Protein AF-A6KIS8-F1 (afdb_monomer_lite)

Radius of gyration: 15.89 Å; chains: 1; bounding box: 56×19×27 Å

Sequence (78 aa):
MMTFVQFANDECDYGMGLELGMDLFCYGSHYFHKVAGQLLPLAYNLLKRDLFAKIIEDHLASRSEEDIDQLAGEPAVL

Foldseek 3Di:
DVVVCVVCVVVVVLVVLCVVLVVLVVVPDLVCLVVSLVRNLVSCVSVVNNVRSVVSNVCSVPPDPDPPPDDDDDDDDD

pLDDT: mean 89.75, std 16.47, range [43.22, 98.81]

Structure (mmCIF, N/CA/C/O backbone):
data_AF-A6KIS8-F1
#
_entry.id   AF-A6KIS8-F1
#
loop_
_atom_site.group_PDB
_atom_site.id
_atom_site.type_symbol
_atom_site.label_atom_id
_atom_site.label_alt_id
_atom_site.label_comp_id
_atom_site.label_asym_id
_atom_site.label_entity_id
_atom_site.label_seq_id
_atom_site.pdbx_PDB_ins_code
_atom_site.Cartn_x
_atom_site.Cartn_y
_atom_site.Cartn_z
_atom_site.occupancy
_atom_site.B_iso_or_equiv
_atom_site.auth_seq_id
_atom_site.auth_comp_id
_atom_site.auth_asym_id
_atom_site.auth_atom_id
_atom_site.pdbx_PDB_model_num
ATOM 1 N N . MET A 1 1 ? 10.948 9.075 2.585 1.00 88.88 1 MET A N 1
ATOM 2 C CA . MET A 1 1 ? 10.893 7.646 2.198 1.00 88.88 1 MET A CA 1
ATOM 3 C C . MET A 1 1 ? 10.035 7.422 0.957 1.00 88.88 1 MET A C 1
ATOM 5 O O . MET A 1 1 ? 10.524 6.782 0.046 1.00 88.88 1 MET A O 1
ATOM 9 N N . MET A 1 2 ? 8.841 8.024 0.853 1.00 95.88 2 MET A N 1
ATOM 10 C CA . MET A 1 2 ? 7.962 7.957 -0.337 1.00 95.88 2 MET A CA 1
ATOM 11 C C . MET A 1 2 ? 8.661 8.107 -1.702 1.00 95.88 2 MET A C 1
ATOM 13 O O . MET A 1 2 ? 8.408 7.321 -2.602 1.00 95.88 2 MET A O 1
ATOM 17 N N . THR A 1 3 ? 9.566 9.077 -1.865 1.00 97.69 3 THR A N 1
ATOM 18 C CA . THR A 1 3 ? 10.306 9.259 -3.128 1.00 97.69 3 THR A CA 1
ATOM 19 C C . THR A 1 3 ? 11.170 8.048 -3.490 1.00 97.69 3 THR A C 1
ATOM 21 O O . THR A 1 3 ? 11.215 7.668 -4.650 1.00 97.69 3 THR A O 1
ATOM 24 N N . PHE A 1 4 ? 11.804 7.400 -2.507 1.00 97.88 4 PHE A N 1
ATOM 25 C CA . PHE A 1 4 ? 12.590 6.185 -2.744 1.00 97.88 4 PHE A CA 1
ATOM 26 C C . PHE A 1 4 ? 11.709 4.998 -3.128 1.00 97.88 4 PHE A C 1
ATOM 28 O O . PHE A 1 4 ? 12.113 4.205 -3.965 1.00 97.88 4 PHE A O 1
ATOM 35 N N . VAL A 1 5 ? 10.485 4.927 -2.596 1.00 98.19 5 VAL A N 1
ATOM 36 C CA . VAL A 1 5 ? 9.503 3.923 -3.028 1.00 98.19 5 VAL A CA 1
ATOM 37 C C . VAL A 1 5 ? 9.145 4.093 -4.504 1.00 98.19 5 VAL A C 1
ATOM 39 O O . VAL A 1 5 ? 8.968 3.101 -5.196 1.00 98.19 5 VAL A O 1
ATOM 42 N N . GLN A 1 6 ? 9.057 5.327 -5.013 1.00 98.00 6 GLN A N 1
ATOM 43 C CA . GLN A 1 6 ? 8.800 5.537 -6.443 1.00 98.00 6 GLN A CA 1
ATOM 44 C C . GLN A 1 6 ? 9.965 5.032 -7.302 1.00 98.00 6 GLN A C 1
ATOM 46 O O . GLN A 1 6 ? 9.721 4.323 -8.269 1.00 98.00 6 GLN A O 1
ATOM 51 N N . PHE A 1 7 ? 11.215 5.293 -6.899 1.00 98.31 7 PHE A N 1
ATOM 52 C CA . PHE A 1 7 ? 12.377 4.711 -7.581 1.00 98.31 7 PHE A CA 1
ATOM 53 C C . PHE A 1 7 ? 12.373 3.176 -7.531 1.00 98.31 7 PHE A C 1
ATOM 55 O O . PHE A 1 7 ? 12.601 2.537 -8.550 1.00 98.31 7 PHE A O 1
ATOM 62 N N . ALA A 1 8 ? 12.044 2.580 -6.382 1.00 98.25 8 ALA A N 1
ATOM 63 C CA . ALA A 1 8 ? 11.920 1.129 -6.256 1.00 98.25 8 ALA A CA 1
ATOM 64 C C . ALA A 1 8 ? 10.815 0.563 -7.166 1.00 98.25 8 ALA A C 1
ATOM 66 O O . ALA A 1 8 ? 11.021 -0.448 -7.832 1.00 98.25 8 ALA A O 1
ATOM 67 N N . ASN A 1 9 ? 9.669 1.246 -7.272 1.00 97.56 9 ASN A N 1
ATOM 68 C CA . ASN A 1 9 ? 8.604 0.860 -8.198 1.00 97.56 9 ASN A CA 1
ATOM 69 C C . ASN A 1 9 ? 9.071 0.903 -9.663 1.00 97.56 9 ASN A C 1
ATOM 71 O O . ASN A 1 9 ? 8.769 -0.024 -10.415 1.00 97.56 9 ASN A O 1
ATOM 75 N N . ASP A 1 10 ? 9.821 1.932 -10.069 1.00 98.00 10 ASP A N 1
ATOM 76 C CA . ASP A 1 10 ? 10.384 2.024 -11.426 1.00 98.00 10 ASP A CA 1
ATOM 77 C C . ASP A 1 10 ? 11.375 0.875 -11.716 1.00 98.00 10 ASP A C 1
ATOM 79 O O . ASP A 1 10 ? 11.452 0.385 -12.844 1.00 98.00 10 ASP A O 1
ATOM 83 N N . GLU A 1 11 ? 12.073 0.380 -10.688 1.00 98.50 11 GLU A N 1
ATOM 84 C CA . GLU A 1 11 ? 12.982 -0.778 -10.743 1.00 98.50 11 GLU A CA 1
ATOM 85 C C . GLU A 1 11 ? 12.286 -2.130 -10.483 1.00 98.50 11 GLU A C 1
ATOM 87 O O . GLU A 1 11 ? 12.943 -3.163 -10.348 1.00 98.50 11 GLU A O 1
ATOM 92 N N . CYS A 1 12 ? 10.950 -2.153 -10.467 1.00 98.00 12 CYS A N 1
ATOM 93 C CA . CYS A 1 12 ? 10.121 -3.338 -10.210 1.00 98.00 12 CYS A CA 1
ATOM 94 C C . CYS A 1 12 ? 10.266 -3.958 -8.806 1.00 98.00 12 CYS A C 1
ATOM 96 O O . CYS A 1 12 ? 9.747 -5.050 -8.559 1.00 98.00 12 CYS A O 1
ATOM 98 N 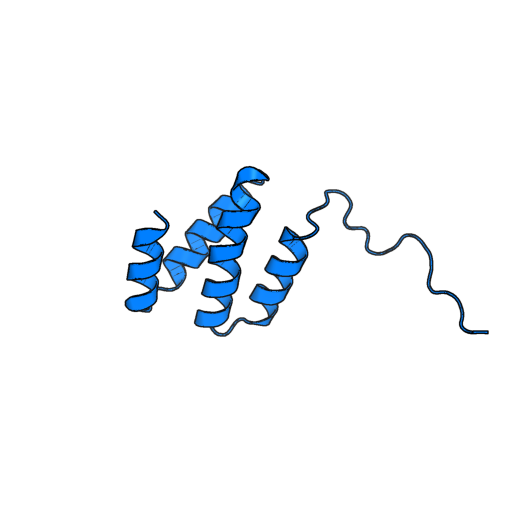N . ASP A 1 13 ? 10.895 -3.257 -7.865 1.00 98.44 13 ASP A N 1
ATOM 99 C CA . ASP A 1 13 ? 10.919 -3.615 -6.448 1.00 98.44 13 ASP A CA 1
ATOM 100 C C . ASP A 1 13 ? 9.674 -3.069 -5.726 1.00 98.44 13 ASP A C 1
ATOM 102 O O . ASP A 1 13 ? 9.712 -2.179 -4.872 1.00 98.44 13 ASP A O 1
ATOM 106 N N . TYR A 1 14 ? 8.516 -3.621 -6.090 1.00 98.31 14 TYR A N 1
ATOM 107 C CA . TYR A 1 14 ? 7.216 -3.222 -5.534 1.00 98.31 14 TYR A CA 1
ATOM 108 C C . TYR A 1 14 ? 7.065 -3.563 -4.041 1.00 98.31 14 TYR A C 1
ATOM 110 O O . TYR A 1 14 ? 6.146 -3.075 -3.374 1.00 98.31 14 TYR A O 1
ATOM 118 N N . GLY A 1 15 ? 7.952 -4.413 -3.511 1.00 98.12 15 GLY A N 1
ATOM 119 C CA . GLY A 1 15 ? 7.941 -4.851 -2.118 1.00 98.12 15 GLY A CA 1
ATOM 120 C C . GLY A 1 15 ? 8.197 -3.706 -1.144 1.00 98.12 15 GLY A C 1
ATOM 121 O O . GLY A 1 15 ? 7.533 -3.635 -0.112 1.00 98.12 15 GLY A O 1
ATOM 122 N N . MET A 1 16 ? 9.064 -2.757 -1.509 1.00 98.38 16 MET A N 1
ATOM 123 C CA . MET A 1 16 ? 9.401 -1.613 -0.656 1.00 98.38 16 MET A CA 1
ATOM 124 C C . MET A 1 16 ? 8.174 -0.745 -0.328 1.00 98.38 16 MET A C 1
ATOM 126 O O . MET A 1 16 ? 7.977 -0.322 0.814 1.00 98.38 16 MET A O 1
ATOM 130 N N . GLY A 1 17 ? 7.331 -0.473 -1.330 1.00 98.38 17 GLY A N 1
ATOM 131 C CA . GLY A 1 17 ? 6.103 0.302 -1.138 1.00 98.38 17 GLY A CA 1
ATOM 132 C C . GLY A 1 17 ? 5.055 -0.444 -0.319 1.00 98.38 17 GLY A C 1
ATOM 133 O O . GLY A 1 17 ? 4.366 0.170 0.499 1.00 98.38 17 GLY A O 1
ATOM 134 N N . LEU A 1 18 ? 4.974 -1.765 -0.504 1.00 98.62 18 LEU A N 1
ATOM 135 C CA . LEU A 1 18 ? 4.093 -2.631 0.272 1.00 98.62 18 LEU A CA 1
ATOM 136 C C . LEU A 1 18 ? 4.495 -2.658 1.754 1.00 98.62 18 LEU A C 1
ATOM 138 O O . LEU A 1 18 ? 3.632 -2.466 2.607 1.00 98.62 18 LEU A O 1
ATOM 142 N N . GLU A 1 19 ? 5.780 -2.860 2.056 1.00 98.69 19 GLU A N 1
ATOM 143 C CA . GLU A 1 19 ? 6.308 -2.925 3.426 1.00 98.69 19 GLU A CA 1
ATOM 144 C C . GLU A 1 19 ? 6.100 -1.601 4.167 1.00 98.69 19 GLU A C 1
ATOM 146 O O . GLU A 1 19 ? 5.437 -1.575 5.202 1.00 98.69 19 GLU A O 1
ATOM 151 N N . LEU A 1 20 ? 6.536 -0.476 3.585 1.00 98.50 20 LEU A N 1
ATOM 152 C CA . LEU A 1 20 ? 6.343 0.840 4.203 1.00 98.50 20 LEU A CA 1
ATOM 153 C C . LEU A 1 20 ? 4.856 1.167 4.405 1.00 98.50 20 LEU A C 1
ATOM 155 O O . LEU A 1 20 ? 4.470 1.723 5.435 1.00 98.50 20 LEU A O 1
ATOM 159 N N . GLY A 1 21 ? 4.011 0.850 3.420 1.00 98.44 21 GLY A N 1
ATOM 160 C CA . GLY A 1 21 ? 2.568 1.044 3.533 1.00 98.44 21 GLY A CA 1
ATOM 161 C C . GLY A 1 21 ? 1.966 0.222 4.675 1.00 98.44 21 GLY A C 1
ATOM 162 O O . GLY A 1 21 ? 1.124 0.733 5.417 1.00 98.44 21 GLY A O 1
ATOM 163 N N . MET A 1 22 ? 2.425 -1.021 4.840 1.00 98.56 22 MET A N 1
ATOM 164 C CA . MET A 1 22 ? 1.960 -1.935 5.879 1.00 98.56 22 MET A CA 1
ATOM 165 C C . MET A 1 22 ? 2.408 -1.487 7.270 1.00 98.56 22 MET A C 1
ATOM 167 O O . MET A 1 22 ? 1.581 -1.438 8.176 1.00 98.56 22 MET A O 1
ATOM 171 N N . ASP A 1 23 ? 3.663 -1.075 7.435 1.00 98.44 23 ASP A N 1
ATOM 172 C CA . ASP A 1 23 ? 4.175 -0.556 8.708 1.00 98.44 23 ASP A CA 1
ATOM 173 C C . ASP A 1 23 ? 3.360 0.651 9.192 1.00 98.44 23 ASP A C 1
ATOM 175 O O . ASP A 1 23 ? 2.941 0.719 10.351 1.00 98.44 23 ASP A O 1
ATOM 179 N N . LEU A 1 24 ? 3.061 1.586 8.284 1.00 98.00 24 LEU A N 1
ATOM 180 C CA . LEU A 1 24 ? 2.234 2.758 8.575 1.00 98.00 24 LEU A CA 1
ATOM 181 C C . LEU A 1 24 ? 0.782 2.384 8.906 1.00 98.00 24 LEU A C 1
ATOM 183 O O . LEU A 1 24 ? 0.180 2.969 9.810 1.00 98.00 24 LEU A O 1
ATOM 187 N N . PHE A 1 25 ? 0.215 1.415 8.186 1.00 97.69 25 PHE A N 1
ATOM 188 C CA . PHE A 1 25 ? -1.129 0.906 8.450 1.00 97.69 25 PHE A CA 1
ATOM 189 C C . PHE A 1 25 ? -1.228 0.239 9.832 1.00 97.69 25 PHE A C 1
ATOM 191 O O . PHE A 1 25 ? -2.164 0.533 10.591 1.00 97.69 25 PHE A O 1
ATOM 198 N N . CYS A 1 26 ? -0.247 -0.604 10.165 1.00 97.44 26 CYS A N 1
ATOM 199 C CA . CYS A 1 26 ? -0.130 -1.332 11.428 1.00 97.44 26 CYS A CA 1
ATOM 200 C C . CYS A 1 26 ? 0.158 -0.409 12.615 1.00 97.44 26 CYS A C 1
ATOM 202 O O . CYS A 1 26 ? -0.311 -0.681 13.717 1.00 97.44 26 CYS A O 1
ATOM 204 N N . TYR A 1 27 ? 0.847 0.715 12.400 1.00 97.56 27 TYR A N 1
ATOM 205 C CA . TYR A 1 27 ? 0.993 1.749 13.427 1.00 97.56 27 TYR A CA 1
ATOM 206 C C . TYR A 1 27 ? -0.362 2.344 13.862 1.00 97.56 27 TYR A C 1
ATOM 208 O O . TYR A 1 27 ? -0.503 2.834 14.979 1.00 97.56 27 TYR A O 1
ATOM 216 N N . GLY A 1 28 ? -1.379 2.309 12.993 1.00 93.50 28 GLY A N 1
ATOM 217 C CA . GLY A 1 28 ? -2.776 2.568 13.362 1.00 93.50 28 GLY A CA 1
ATOM 218 C C . GLY A 1 28 ? -3.195 4.040 13.430 1.00 93.50 28 GLY A C 1
ATOM 219 O O . GLY A 1 28 ? -4.387 4.333 13.493 1.00 93.50 28 GLY A O 1
ATOM 220 N N . SER A 1 29 ? -2.258 4.987 13.361 1.00 94.88 29 SER A N 1
ATOM 221 C CA . SER A 1 29 ? -2.585 6.416 13.445 1.00 94.88 29 SER A CA 1
ATOM 222 C C . SER A 1 29 ? -3.285 6.950 12.190 1.00 94.88 29 SER A C 1
ATOM 224 O O . SER A 1 29 ? -2.810 6.766 11.067 1.00 94.88 29 SER A O 1
ATOM 226 N N . HIS A 1 30 ? -4.374 7.702 12.387 1.00 94.75 30 HIS A N 1
ATOM 227 C CA . HIS A 1 30 ? -5.148 8.328 11.308 1.00 94.75 30 HIS A CA 1
ATOM 228 C C . HIS A 1 30 ? -4.332 9.294 10.436 1.00 94.75 30 HIS A C 1
ATOM 230 O O . HIS A 1 30 ? -4.619 9.453 9.250 1.00 94.75 30 HIS A O 1
ATOM 236 N N . TYR A 1 31 ? -3.259 9.886 10.977 1.00 96.81 31 TYR A N 1
ATOM 237 C CA . TYR A 1 31 ? -2.353 10.748 10.211 1.00 96.81 31 TYR A CA 1
ATOM 238 C C . TYR A 1 31 ? -1.711 10.030 9.018 1.00 96.81 31 TYR A C 1
ATOM 240 O O . TYR A 1 31 ? -1.357 10.673 8.028 1.00 96.81 31 TYR A O 1
ATOM 248 N N . PHE A 1 32 ? -1.580 8.704 9.087 1.00 97.44 32 PHE A N 1
ATOM 249 C CA . PHE A 1 32 ? -0.952 7.912 8.038 1.00 97.44 32 PHE A CA 1
ATOM 250 C C . PHE A 1 32 ? -1.935 7.315 7.036 1.00 97.44 32 PHE A C 1
ATOM 252 O O . PHE A 1 32 ? -1.484 6.800 6.018 1.00 97.44 32 PHE A O 1
ATOM 259 N N . HIS A 1 33 ? -3.251 7.422 7.245 1.00 96.88 33 HIS A N 1
ATOM 260 C CA . HIS A 1 33 ? -4.243 6.801 6.355 1.00 96.88 33 HIS A CA 1
ATOM 261 C C . HIS A 1 33 ? -4.100 7.270 4.907 1.00 96.88 33 HIS A C 1
ATOM 263 O O . HIS A 1 33 ? -4.088 6.451 3.993 1.00 96.88 33 HIS A O 1
ATOM 269 N N . LYS A 1 34 ? -3.878 8.573 4.689 1.00 97.31 34 LYS A N 1
ATOM 270 C CA . LYS A 1 34 ? -3.656 9.121 3.341 1.00 97.31 34 LYS A CA 1
ATOM 271 C C . LYS A 1 34 ? -2.406 8.540 2.675 1.00 97.31 34 LYS A C 1
ATOM 273 O O . LYS A 1 34 ? -2.423 8.232 1.491 1.00 97.31 34 LYS A O 1
ATOM 278 N N . VAL A 1 35 ? -1.326 8.408 3.437 1.00 97.81 35 VAL A N 1
ATOM 279 C CA . VAL A 1 35 ? -0.017 7.937 2.961 1.00 97.81 35 VAL A CA 1
ATOM 280 C C . VAL A 1 35 ? -0.069 6.429 2.682 1.00 97.81 35 VAL A C 1
ATOM 282 O O . VAL A 1 35 ? 0.350 5.989 1.614 1.00 97.81 35 VAL A O 1
ATOM 285 N N . ALA A 1 36 ? -0.664 5.644 3.584 1.00 98.12 36 ALA A N 1
ATOM 286 C CA . ALA A 1 36 ? -0.911 4.215 3.397 1.00 98.12 36 ALA A CA 1
ATOM 287 C C . ALA A 1 36 ? -1.849 3.948 2.206 1.00 98.12 36 ALA A C 1
ATOM 289 O O . ALA A 1 36 ? -1.582 3.047 1.416 1.00 98.12 36 ALA A O 1
ATOM 290 N N . GLY A 1 37 ? -2.880 4.779 2.013 1.00 97.88 37 GLY A N 1
ATOM 291 C CA . GLY A 1 37 ? -3.803 4.701 0.876 1.00 97.88 37 GLY A CA 1
ATOM 292 C C . GLY A 1 37 ? -3.183 5.078 -0.473 1.00 97.88 37 GLY A C 1
ATOM 293 O O . GLY A 1 37 ? -3.723 4.727 -1.512 1.00 97.88 37 GLY A O 1
ATOM 294 N N . GLN A 1 38 ? -2.032 5.754 -0.491 1.00 98.25 38 GLN A N 1
ATOM 295 C CA . GLN A 1 38 ? -1.256 5.959 -1.720 1.00 98.25 38 GLN A CA 1
ATOM 296 C C . GLN A 1 38 ? -0.312 4.782 -2.009 1.00 98.25 38 GLN A C 1
ATOM 298 O O . GLN A 1 38 ? -0.067 4.465 -3.170 1.00 98.25 38 GLN A O 1
ATOM 303 N N . LEU A 1 39 ? 0.228 4.148 -0.962 1.00 98.56 39 LEU A N 1
ATOM 304 C CA . LEU A 1 39 ? 1.219 3.075 -1.075 1.00 98.56 39 LEU A CA 1
ATOM 305 C C . LEU A 1 39 ? 0.585 1.710 -1.341 1.00 98.56 39 LEU A C 1
ATOM 307 O O . LEU A 1 39 ? 0.945 1.043 -2.309 1.00 98.56 39 LEU A O 1
ATOM 311 N N . LEU A 1 40 ? -0.348 1.294 -0.483 1.00 98.62 40 LEU A N 1
ATOM 312 C CA . LEU A 1 40 ? -0.858 -0.075 -0.460 1.00 98.62 40 LEU A CA 1
ATOM 313 C C . LEU A 1 40 ? -1.669 -0.430 -1.717 1.00 98.62 40 LEU A C 1
ATOM 315 O O . LEU A 1 40 ? -1.348 -1.455 -2.320 1.00 98.62 40 LEU A O 1
ATOM 319 N N . PRO A 1 41 ? -2.640 0.382 -2.190 1.00 98.75 41 PRO A N 1
ATOM 320 C CA . PRO A 1 41 ? -3.370 0.056 -3.416 1.00 98.75 41 PRO A CA 1
ATOM 321 C C . PRO A 1 41 ? -2.457 -0.033 -4.641 1.00 98.75 41 PRO A C 1
ATOM 323 O O . PRO A 1 41 ? -2.543 -0.986 -5.414 1.00 98.75 41 PRO A O 1
ATOM 326 N N . LEU A 1 42 ? -1.524 0.917 -4.788 1.00 98.62 42 LEU A N 1
ATOM 327 C CA . LEU A 1 42 ? -0.560 0.918 -5.889 1.00 98.62 42 LEU A CA 1
ATOM 328 C C . LEU A 1 42 ? 0.320 -0.338 -5.858 1.00 98.62 42 LEU A C 1
ATOM 330 O O . LEU A 1 42 ? 0.435 -1.024 -6.874 1.00 98.62 42 LEU A O 1
ATOM 334 N N . ALA A 1 43 ? 0.901 -0.667 -4.701 1.00 98.62 43 ALA A N 1
ATOM 335 C CA . ALA A 1 43 ? 1.754 -1.843 -4.553 1.00 98.62 43 ALA A CA 1
ATOM 336 C C . ALA A 1 43 ? 0.988 -3.146 -4.840 1.00 98.62 43 ALA A C 1
ATOM 338 O O . ALA A 1 43 ? 1.494 -4.015 -5.553 1.00 98.62 43 ALA A O 1
ATOM 339 N N . TYR A 1 44 ? -0.254 -3.276 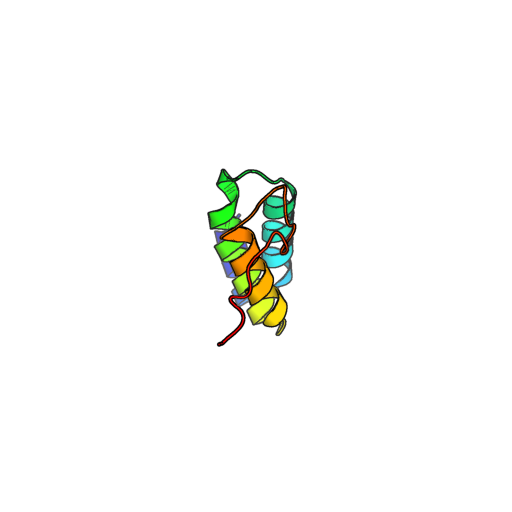-4.359 1.00 98.81 44 TYR A N 1
ATOM 340 C CA . TYR A 1 44 ? -1.096 -4.436 -4.658 1.00 98.81 44 TYR A CA 1
ATOM 341 C C . TYR A 1 44 ? -1.416 -4.563 -6.153 1.00 98.81 44 TYR A C 1
ATOM 343 O O . TYR A 1 44 ? -1.309 -5.664 -6.695 1.00 98.81 44 TYR A O 1
ATOM 351 N N . ASN A 1 45 ? -1.727 -3.464 -6.841 1.00 98.62 45 ASN A N 1
ATOM 352 C CA . ASN A 1 45 ? -1.998 -3.477 -8.283 1.00 98.62 45 ASN A CA 1
ATOM 353 C C . ASN A 1 45 ? -0.749 -3.849 -9.106 1.00 98.62 45 ASN A C 1
ATOM 355 O O . ASN A 1 45 ? -0.830 -4.646 -10.047 1.00 98.62 45 ASN A O 1
ATOM 359 N N . LEU A 1 46 ? 0.430 -3.334 -8.734 1.00 98.31 46 LEU A N 1
ATOM 360 C CA . LEU A 1 46 ? 1.705 -3.689 -9.377 1.00 98.31 46 LEU A CA 1
ATOM 361 C C . LEU A 1 46 ? 2.041 -5.179 -9.190 1.00 98.31 46 LEU A C 1
ATOM 363 O O . LEU A 1 46 ? 2.492 -5.837 -10.127 1.00 98.31 46 LEU A O 1
ATOM 367 N N . LEU A 1 47 ? 1.714 -5.739 -8.022 1.00 98.50 47 LEU A N 1
ATOM 368 C CA . LEU A 1 47 ? 1.870 -7.162 -7.696 1.00 98.50 47 LEU A CA 1
ATOM 369 C C . LEU A 1 47 ? 0.753 -8.070 -8.242 1.00 98.50 47 LEU A C 1
ATOM 371 O O . LEU A 1 47 ? 0.768 -9.268 -7.951 1.00 98.50 47 LEU A O 1
ATOM 375 N N . LYS A 1 48 ? -0.207 -7.536 -9.013 1.00 98.44 48 LYS A N 1
ATOM 376 C CA . LYS A 1 48 ? -1.372 -8.280 -9.542 1.00 98.44 48 LYS A CA 1
ATOM 377 C C . LYS A 1 48 ? -2.245 -8.899 -8.442 1.00 98.44 48 LYS A C 1
ATOM 379 O O . LYS A 1 48 ? -2.661 -10.054 -8.525 1.00 98.44 48 LYS A O 1
ATOM 384 N N . ARG A 1 49 ? -2.488 -8.129 -7.379 1.00 98.44 49 ARG A N 1
ATOM 385 C CA . ARG A 1 49 ? -3.308 -8.488 -6.208 1.00 98.44 49 ARG A CA 1
ATOM 386 C C . ARG A 1 49 ? -4.470 -7.506 -6.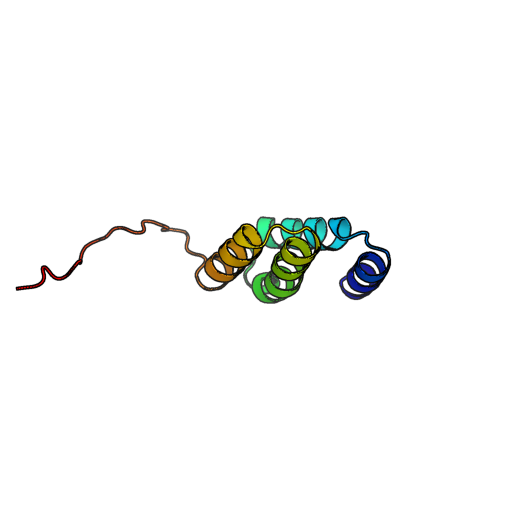031 1.00 98.44 49 ARG A C 1
ATOM 388 O O . ARG A 1 49 ? -4.685 -6.988 -4.939 1.00 98.44 49 ARG A O 1
ATOM 395 N N . ASP A 1 50 ? -5.222 -7.251 -7.097 1.00 97.75 50 ASP A N 1
ATOM 396 C CA . ASP A 1 50 ? -6.214 -6.165 -7.172 1.00 97.75 50 ASP A CA 1
ATOM 397 C C . ASP A 1 50 ? -7.316 -6.256 -6.094 1.00 97.75 50 ASP A C 1
ATOM 399 O O . ASP A 1 50 ? -7.786 -5.239 -5.588 1.00 97.75 50 ASP A O 1
ATOM 403 N N . LEU A 1 51 ? -7.683 -7.470 -5.658 1.00 98.38 51 LEU A N 1
ATOM 404 C CA . LEU A 1 51 ? -8.634 -7.657 -4.553 1.00 98.38 51 LEU A CA 1
ATOM 405 C C . LEU A 1 51 ? -8.142 -7.002 -3.252 1.00 98.38 51 LEU A C 1
ATOM 407 O O . LEU A 1 51 ? -8.930 -6.404 -2.525 1.00 98.38 51 LEU A O 1
ATOM 411 N N . PHE A 1 52 ? -6.843 -7.078 -2.959 1.00 98.50 52 PHE A N 1
ATOM 412 C CA . PHE A 1 52 ? -6.280 -6.461 -1.759 1.00 98.50 52 PHE A CA 1
ATOM 413 C C . PHE A 1 52 ? -6.181 -4.946 -1.879 1.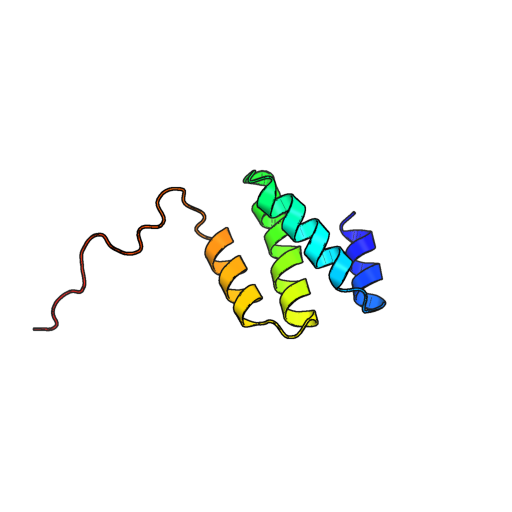00 98.50 52 PHE A C 1
ATOM 415 O O . PHE A 1 52 ? -6.361 -4.268 -0.870 1.00 98.50 52 PHE A O 1
ATOM 422 N N . ALA A 1 53 ? -5.970 -4.418 -3.090 1.00 98.50 53 ALA A N 1
ATOM 423 C CA . ALA A 1 53 ? -6.080 -2.984 -3.340 1.00 98.50 53 ALA A CA 1
ATOM 424 C C . ALA A 1 53 ? -7.493 -2.486 -3.001 1.00 98.50 53 ALA A C 1
ATOM 426 O O . ALA A 1 53 ? -7.638 -1.507 -2.274 1.00 98.50 53 ALA A O 1
ATOM 427 N N . LYS A 1 54 ? -8.529 -3.221 -3.426 1.00 98.19 54 LYS A N 1
ATOM 428 C CA . LYS A 1 54 ? -9.914 -2.857 -3.115 1.00 98.19 54 LYS A CA 1
ATOM 429 C C . LYS A 1 54 ? -10.219 -2.923 -1.614 1.00 98.19 54 LYS A C 1
ATOM 431 O O . LYS A 1 54 ? -10.749 -1.966 -1.058 1.00 98.19 54 LYS A O 1
ATOM 436 N N . ILE A 1 55 ? -9.821 -4.011 -0.949 1.00 97.81 55 ILE A N 1
ATOM 437 C CA . ILE A 1 55 ? -10.022 -4.179 0.500 1.00 97.81 55 ILE A CA 1
ATOM 438 C C . ILE A 1 55 ? -9.364 -3.042 1.284 1.00 97.81 55 ILE A C 1
ATOM 440 O O . ILE A 1 55 ? -9.982 -2.502 2.196 1.00 97.81 55 ILE A O 1
ATOM 444 N N . ILE A 1 56 ? -8.122 -2.671 0.958 1.00 98.06 56 ILE A N 1
ATOM 445 C CA . ILE A 1 56 ? -7.420 -1.643 1.733 1.00 98.06 56 ILE A CA 1
ATOM 446 C C . ILE A 1 56 ? -7.959 -0.233 1.464 1.00 98.06 56 ILE A C 1
ATOM 448 O O . ILE A 1 56 ? -7.965 0.582 2.384 1.00 98.06 56 ILE A O 1
ATOM 452 N N . GLU A 1 57 ? -8.440 0.054 0.250 1.00 97.62 57 GLU A N 1
ATOM 453 C CA . GLU A 1 57 ? -9.155 1.303 -0.048 1.00 97.62 57 GLU A CA 1
ATOM 454 C C . GLU A 1 57 ? -10.423 1.426 0.802 1.00 97.62 57 GLU A C 1
ATOM 456 O O . GLU A 1 57 ? -10.606 2.437 1.483 1.00 97.62 57 GLU A O 1
ATOM 461 N N . ASP A 1 58 ? -11.254 0.381 0.815 1.00 95.94 58 ASP A N 1
ATOM 462 C CA . ASP A 1 58 ? -12.513 0.370 1.566 1.00 95.94 58 ASP A CA 1
ATOM 463 C C . ASP A 1 58 ? -12.255 0.423 3.083 1.00 95.94 58 ASP A C 1
ATOM 465 O O . ASP A 1 58 ? -12.857 1.230 3.793 1.00 95.94 58 ASP A O 1
ATOM 469 N N . HIS A 1 59 ? -11.279 -0.348 3.577 1.00 95.44 59 HIS A N 1
ATOM 470 C CA . HIS A 1 59 ? -10.896 -0.349 4.990 1.00 95.44 59 HIS A CA 1
ATOM 471 C C . HIS A 1 59 ? -10.364 1.021 5.432 1.00 95.44 59 HIS A C 1
ATOM 473 O O . HIS A 1 59 ? -10.749 1.516 6.485 1.00 95.44 59 HIS A O 1
ATOM 479 N N . LEU A 1 60 ? -9.491 1.677 4.658 1.00 95.19 60 LEU A N 1
ATOM 480 C CA . LEU A 1 60 ? -8.971 3.001 5.028 1.00 95.19 60 LEU A CA 1
ATOM 481 C C . LEU A 1 60 ? -10.032 4.106 4.935 1.00 95.19 60 LEU A C 1
ATOM 483 O O . LEU A 1 60 ? -9.936 5.089 5.670 1.00 95.19 60 LEU A O 1
ATOM 487 N N . ALA A 1 61 ? -11.031 3.957 4.061 1.00 93.25 61 ALA A N 1
ATOM 488 C CA . ALA A 1 61 ? -12.154 4.886 3.969 1.00 93.25 61 ALA A CA 1
ATOM 489 C C . ALA A 1 61 ? -13.117 4.770 5.163 1.00 93.25 61 ALA A C 1
ATOM 491 O O . ALA A 1 61 ? -13.806 5.736 5.493 1.00 93.25 61 ALA A O 1
ATOM 492 N N . SER A 1 62 ? -13.192 3.603 5.805 1.00 89.44 62 SER A N 1
ATOM 493 C CA . SER A 1 62 ? -14.115 3.328 6.913 1.00 89.44 62 SER A CA 1
ATOM 494 C C . SER A 1 62 ? -13.481 2.408 7.956 1.00 89.44 62 SER A C 1
ATOM 496 O O . SER A 1 62 ? -13.977 1.323 8.233 1.00 89.44 62 SER A O 1
ATOM 498 N N . ARG A 1 63 ? -12.366 2.852 8.550 1.00 86.56 63 ARG A N 1
ATOM 499 C CA . ARG A 1 63 ? -11.656 2.096 9.590 1.00 86.56 63 ARG A CA 1
ATOM 500 C C . ARG A 1 63 ? -12.344 2.296 10.937 1.00 86.56 63 ARG A C 1
ATOM 502 O O . ARG A 1 63 ? -12.203 3.367 11.532 1.00 86.56 63 ARG A O 1
ATOM 509 N N . SER A 1 64 ? -13.069 1.285 11.405 1.00 82.38 64 SER A N 1
ATOM 510 C CA . SER A 1 64 ? -13.783 1.305 12.684 1.00 82.38 64 SER A CA 1
ATOM 511 C C . SER A 1 64 ? -13.188 0.296 13.677 1.00 82.38 64 SER A C 1
ATOM 513 O O . SER A 1 64 ? -12.488 -0.632 13.285 1.00 82.38 64 SER A O 1
ATOM 515 N N . GLU A 1 65 ? -13.411 0.494 14.980 1.00 77.25 65 GLU A N 1
ATOM 516 C CA . GLU A 1 65 ? -13.107 -0.532 15.997 1.00 77.25 65 GLU A CA 1
ATOM 517 C C . GLU A 1 65 ? -14.265 -1.537 16.155 1.00 77.25 65 GLU A C 1
ATOM 519 O O . GLU A 1 65 ? -14.084 -2.611 16.728 1.00 77.25 65 GLU A O 1
ATOM 524 N N . GLU A 1 66 ? -15.444 -1.205 15.619 1.00 74.94 66 GLU A N 1
ATOM 525 C CA . GLU A 1 66 ? -16.679 -1.985 15.690 1.00 74.94 66 GLU A CA 1
ATOM 526 C C . GLU A 1 66 ? -17.099 -2.437 14.281 1.00 74.94 66 GLU A C 1
ATOM 528 O O . GLU A 1 66 ? -18.108 -1.996 13.738 1.00 74.94 66 GLU A O 1
ATOM 533 N N . ASP A 1 67 ? -16.326 -3.344 13.679 1.00 65.81 67 ASP A N 1
ATOM 534 C CA . ASP A 1 67 ? -16.631 -3.932 12.365 1.00 65.81 67 ASP A CA 1
ATOM 535 C C . ASP A 1 67 ? -17.622 -5.103 12.491 1.00 65.81 67 ASP A C 1
ATOM 537 O O . ASP A 1 67 ? -17.335 -6.254 12.147 1.00 65.81 67 ASP A O 1
ATOM 541 N N . ILE A 1 68 ? -18.814 -4.821 13.018 1.00 69.06 68 ILE A N 1
ATOM 542 C CA . ILE A 1 68 ? -19.954 -5.731 12.907 1.00 69.06 68 ILE A CA 1
ATOM 543 C C . ILE A 1 68 ? -20.769 -5.243 11.713 1.00 69.06 68 ILE A C 1
ATOM 545 O O . ILE A 1 68 ? -21.614 -4.364 11.853 1.00 69.06 68 ILE A O 1
ATOM 549 N N . ASP A 1 69 ? -20.560 -5.850 10.544 1.00 63.56 69 ASP A N 1
ATOM 550 C CA . ASP A 1 69 ? -21.312 -5.623 9.290 1.00 63.56 69 ASP A CA 1
ATOM 551 C C . ASP A 1 69 ? -22.839 -5.901 9.422 1.00 63.56 69 ASP A C 1
ATOM 553 O O . ASP A 1 69 ? -23.582 -5.990 8.450 1.00 63.56 69 ASP A O 1
ATOM 557 N N . GLN A 1 70 ? -23.335 -6.107 10.647 1.00 53.44 70 GLN A N 1
ATOM 558 C CA . GLN A 1 70 ? -24.656 -6.617 10.983 1.00 53.44 70 GLN A CA 1
ATOM 559 C C . GLN A 1 70 ? -25.189 -5.996 12.280 1.00 53.44 70 GLN A C 1
ATOM 561 O O . GLN A 1 70 ? -25.138 -6.596 13.351 1.00 53.44 70 GLN A O 1
ATOM 566 N N . LEU A 1 71 ? -25.827 -4.836 12.177 1.00 50.69 71 LEU A N 1
ATOM 567 C CA . LEU A 1 71 ? -26.962 -4.510 13.039 1.00 50.69 71 LEU A CA 1
ATOM 568 C C . LEU A 1 71 ? -28.081 -3.951 12.152 1.00 50.69 71 LEU A C 1
ATOM 570 O O . LEU A 1 71 ? -28.133 -2.765 11.870 1.00 50.69 71 LEU A O 1
ATOM 574 N N . ALA A 1 72 ? -28.980 -4.854 11.748 1.00 53.09 72 ALA A N 1
ATOM 575 C CA . ALA A 1 72 ? -30.362 -4.596 11.336 1.00 53.09 72 ALA A CA 1
ATOM 576 C C . ALA A 1 72 ? -30.618 -3.723 10.084 1.00 53.09 72 ALA A C 1
ATOM 578 O O . ALA A 1 72 ? -30.577 -2.499 10.139 1.00 53.09 72 ALA A O 1
ATOM 579 N N . GLY A 1 73 ? -31.104 -4.360 9.010 1.00 47.28 73 GLY A N 1
ATOM 580 C CA . GLY A 1 73 ? -32.039 -3.703 8.090 1.00 47.28 73 GLY A CA 1
ATOM 581 C C . GLY A 1 73 ? -31.862 -4.000 6.606 1.00 47.28 73 GLY A C 1
ATOM 582 O O . GLY A 1 73 ? -31.677 -3.070 5.830 1.00 47.28 73 GLY A O 1
ATOM 583 N N . GLU A 1 74 ? -32.025 -5.253 6.176 1.00 43.22 74 GLU A N 1
ATOM 584 C CA . GLU A 1 74 ? -32.648 -5.449 4.861 1.00 43.22 74 GLU A CA 1
ATOM 585 C C . GLU A 1 74 ? -34.106 -4.966 4.974 1.00 43.22 74 GLU A C 1
ATOM 587 O O . GLU A 1 74 ? -34.847 -5.491 5.814 1.00 43.22 74 GLU A O 1
ATOM 592 N N . PRO A 1 75 ? -34.574 -3.984 4.182 1.00 47.28 75 PRO A N 1
ATOM 593 C CA . PRO A 1 75 ? -36.002 -3.819 4.011 1.00 47.28 75 PRO A CA 1
ATOM 594 C C . PRO A 1 75 ? -36.484 -5.028 3.209 1.00 47.28 75 PRO A C 1
ATOM 596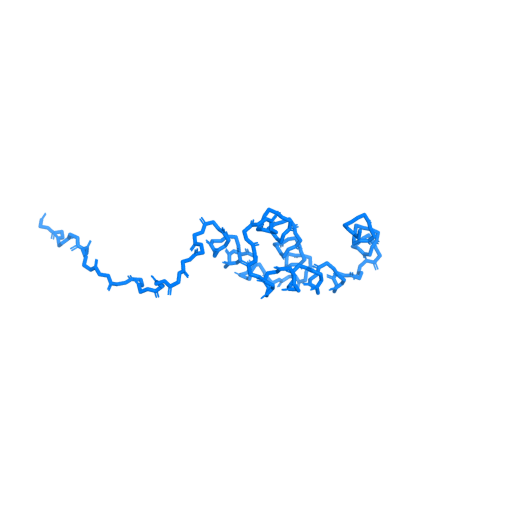 O O . PRO A 1 75 ? -36.111 -5.212 2.050 1.00 47.28 75 PRO A O 1
ATOM 599 N N . ALA A 1 76 ? -37.304 -5.867 3.844 1.00 50.53 76 ALA A N 1
ATOM 600 C CA . ALA A 1 76 ? -38.087 -6.869 3.143 1.00 50.53 76 ALA A CA 1
ATOM 601 C C . ALA A 1 76 ? -38.835 -6.168 2.002 1.00 50.53 76 ALA A C 1
ATOM 603 O O . ALA A 1 76 ? -39.647 -5.272 2.239 1.00 50.53 76 ALA A O 1
ATOM 604 N N . VAL A 1 77 ? -38.508 -6.547 0.770 1.00 43.69 77 VAL A N 1
ATOM 605 C CA . VAL A 1 77 ? -39.229 -6.121 -0.425 1.00 43.69 77 VAL A CA 1
ATOM 606 C C . VAL A 1 77 ? -40.645 -6.694 -0.312 1.00 43.69 77 VAL A C 1
ATOM 608 O O . VAL A 1 77 ? -40.839 -7.899 -0.476 1.00 43.69 77 VAL A O 1
ATOM 611 N N . LEU A 1 78 ? -41.599 -5.833 0.053 1.00 50.84 78 LEU A N 1
ATOM 612 C CA . LEU A 1 78 ? -43.041 -6.037 -0.111 1.00 50.84 78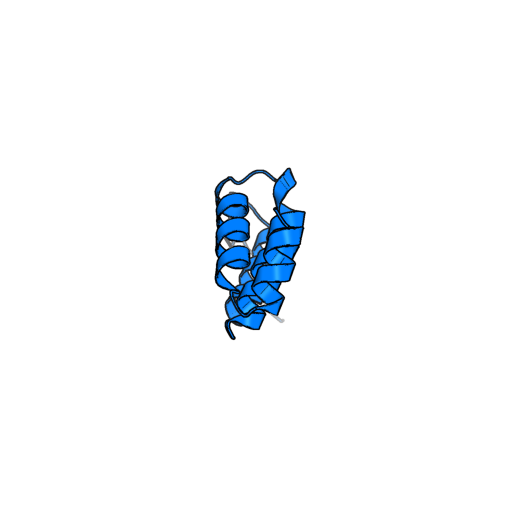 LEU A CA 1
ATOM 613 C C . LEU A 1 78 ? -43.480 -5.484 -1.467 1.00 50.84 78 LEU A C 1
ATOM 615 O O . LEU A 1 78 ? -42.997 -4.385 -1.829 1.00 50.84 78 LEU A O 1
#

Secondary structure (DSSP, 8-state):
-HHHHHHHHHTT-THHHHHHHHHHHHH--GGGHHHHHHHHHHHHHHTT-HHHHHHHHHHHHS--S---S-SS------

InterPro domains:
  IPR019361 Histone PARylation factor 1 [PF10228] (1-63)
  IPR019361 Histone PARylation factor 1 [PTHR13386] (1-72)

Organism: Rattus norvegicus (NCBI:txid10116)